Protein AF-A0A833A384-F1 (afdb_monomer_lite)

Structure (mmCIF, N/CA/C/O backbone):
data_AF-A0A833A384-F1
#
_entry.id   AF-A0A833A384-F1
#
loop_
_atom_site.group_PDB
_atom_site.id
_atom_site.type_symbol
_atom_site.label_atom_id
_atom_site.label_alt_id
_atom_site.label_comp_id
_atom_site.label_asym_id
_atom_site.label_entity_id
_atom_site.label_seq_id
_atom_site.pdbx_PDB_ins_code
_atom_site.Cartn_x
_atom_site.Cartn_y
_atom_site.Cartn_z
_atom_site.occupancy
_atom_site.B_iso_or_equiv
_atom_site.auth_seq_id
_atom_site.auth_comp_id
_atom_site.auth_asym_id
_atom_site.auth_atom_id
_atom_site.pdbx_PDB_model_num
ATOM 1 N N . MET A 1 1 ? 13.317 -3.194 16.145 1.00 47.50 1 MET A N 1
ATOM 2 C CA . MET A 1 1 ? 12.244 -2.744 15.227 1.00 47.50 1 MET A CA 1
ATOM 3 C C . MET A 1 1 ? 12.528 -1.429 14.480 1.00 47.50 1 MET A C 1
ATOM 5 O O . MET A 1 1 ? 11.821 -1.174 13.522 1.00 47.50 1 MET A O 1
ATOM 9 N N . LYS A 1 2 ? 13.546 -0.613 14.824 1.00 43.44 2 LYS A N 1
ATOM 10 C CA . LYS A 1 2 ? 13.778 0.699 14.169 1.00 43.44 2 LYS A CA 1
ATOM 11 C C . LYS A 1 2 ? 14.300 0.666 12.714 1.00 43.44 2 LYS A C 1
ATOM 13 O O . LYS A 1 2 ? 14.045 1.606 11.983 1.00 43.44 2 LYS A O 1
ATOM 18 N N . ARG A 1 3 ? 14.972 -0.406 12.270 1.00 43.47 3 ARG A N 1
ATOM 19 C CA . ARG A 1 3 ? 15.646 -0.451 10.950 1.00 43.47 3 ARG A CA 1
ATOM 20 C C . ARG A 1 3 ? 14.722 -0.598 9.731 1.00 43.47 3 ARG A C 1
ATOM 22 O O . ARG A 1 3 ? 15.161 -0.321 8.626 1.00 43.47 3 ARG A O 1
ATOM 29 N N . THR A 1 4 ? 13.476 -1.044 9.895 1.00 54.38 4 THR A N 1
ATOM 30 C CA . THR A 1 4 ? 12.644 -1.459 8.745 1.00 54.38 4 THR A CA 1
ATOM 31 C C . THR A 1 4 ? 11.902 -0.302 8.074 1.00 54.38 4 THR A C 1
ATOM 33 O O . THR A 1 4 ? 11.546 -0.403 6.912 1.00 54.38 4 THR A O 1
ATOM 36 N N . ILE A 1 5 ? 11.677 0.807 8.782 1.00 61.88 5 ILE A N 1
ATOM 37 C CA . ILE A 1 5 ? 10.904 1.951 8.267 1.00 61.88 5 ILE A CA 1
ATOM 38 C C . ILE A 1 5 ? 11.831 2.984 7.597 1.00 61.88 5 ILE A C 1
ATOM 40 O O . ILE A 1 5 ? 11.383 3.787 6.788 1.00 61.88 5 ILE A O 1
ATOM 44 N N . GLU A 1 6 ? 13.138 2.969 7.894 1.00 61.75 6 GLU A N 1
ATOM 45 C CA . GLU A 1 6 ? 14.106 3.983 7.437 1.00 61.75 6 GLU A CA 1
ATOM 46 C C . GLU A 1 6 ? 14.277 4.038 5.910 1.00 61.75 6 GLU A C 1
ATOM 48 O O . GLU A 1 6 ? 14.568 5.110 5.380 1.00 61.75 6 GLU A O 1
ATOM 53 N N . ASN A 1 7 ? 14.014 2.931 5.212 1.00 78.06 7 ASN A N 1
ATOM 54 C CA . ASN A 1 7 ? 14.130 2.831 3.755 1.00 78.06 7 ASN A CA 1
ATOM 55 C C . ASN A 1 7 ? 12.871 3.286 3.002 1.00 78.06 7 ASN A C 1
ATOM 57 O O . ASN A 1 7 ? 12.895 3.379 1.776 1.00 78.06 7 ASN A O 1
ATOM 61 N N . LEU A 1 8 ? 11.775 3.583 3.709 1.00 91.06 8 LEU A N 1
ATOM 62 C CA . LEU A 1 8 ? 10.574 4.120 3.081 1.00 91.06 8 LEU A CA 1
ATOM 63 C C . LEU A 1 8 ? 10.716 5.630 2.826 1.00 91.06 8 LEU A C 1
ATOM 65 O O . LEU A 1 8 ? 11.291 6.350 3.653 1.00 91.06 8 LEU A O 1
ATOM 69 N N . PRO A 1 9 ? 10.141 6.148 1.723 1.00 93.44 9 PRO A N 1
ATOM 70 C CA . PRO A 1 9 ? 10.110 7.580 1.452 1.00 93.44 9 PRO A CA 1
ATOM 71 C C . PRO A 1 9 ? 9.505 8.363 2.622 1.00 93.44 9 PRO A C 1
ATOM 73 O O . PRO A 1 9 ? 8.533 7.923 3.233 1.00 93.44 9 PRO A O 1
ATOM 76 N N . THR A 1 10 ? 10.032 9.558 2.909 1.00 92.69 10 THR A N 1
ATOM 77 C CA . THR A 1 10 ? 9.583 10.386 4.046 1.00 92.69 10 THR A CA 1
ATOM 78 C C . THR A 1 10 ? 8.069 10.590 4.082 1.00 92.69 10 THR A C 1
ATOM 80 O O . THR A 1 10 ? 7.469 10.487 5.146 1.00 92.69 10 THR A O 1
ATOM 83 N N . GLU A 1 11 ? 7.437 10.812 2.931 1.00 92.88 11 GLU A N 1
ATOM 84 C CA . GLU A 1 11 ? 5.984 10.999 2.850 1.00 92.88 11 GLU A CA 1
ATOM 85 C C . GLU A 1 11 ? 5.191 9.729 3.193 1.00 92.88 11 GLU A C 1
ATOM 87 O O . GLU A 1 11 ? 4.113 9.819 3.766 1.00 92.88 11 GLU A O 1
ATOM 92 N N . VAL A 1 12 ? 5.735 8.541 2.913 1.00 94.62 12 VAL A N 1
ATOM 93 C CA . VAL A 1 12 ? 5.133 7.260 3.320 1.00 94.62 12 VAL A CA 1
ATOM 94 C C . VAL A 1 12 ? 5.273 7.068 4.828 1.00 94.62 12 VAL A C 1
ATOM 96 O O . VAL A 1 12 ? 4.321 6.662 5.492 1.00 94.62 12 VAL A O 1
ATOM 99 N N . ARG A 1 13 ? 6.446 7.398 5.387 1.00 93.19 13 ARG A N 1
ATOM 100 C CA . ARG A 1 13 ? 6.701 7.299 6.833 1.00 93.19 13 ARG A CA 1
ATOM 101 C C . ARG A 1 13 ? 5.755 8.174 7.641 1.00 93.19 13 ARG A C 1
ATOM 103 O O . ARG A 1 13 ? 5.182 7.681 8.601 1.00 93.19 13 ARG A O 1
ATOM 110 N N . LYS A 1 14 ? 5.521 9.413 7.198 1.00 91.62 14 LYS A N 1
ATOM 111 C CA . LYS A 1 14 ? 4.547 10.318 7.826 1.00 91.62 14 LYS A CA 1
ATOM 112 C C . LYS A 1 14 ? 3.154 9.697 7.900 1.00 91.62 14 LYS A C 1
ATOM 114 O O . LYS A 1 14 ? 2.532 9.736 8.950 1.00 91.62 14 LYS A O 1
ATOM 119 N N . VAL A 1 15 ? 2.679 9.068 6.822 1.00 92.50 15 VAL A N 1
ATOM 120 C CA . VAL A 1 15 ? 1.368 8.393 6.826 1.00 92.50 15 VAL A CA 1
ATOM 121 C C . VAL A 1 15 ? 1.352 7.214 7.808 1.00 92.50 15 VAL A C 1
ATOM 123 O O . VAL A 1 15 ? 0.385 7.037 8.543 1.00 92.50 15 VAL A O 1
ATOM 126 N N . ILE A 1 16 ? 2.425 6.420 7.860 1.00 92.00 16 ILE A N 1
ATOM 127 C CA . ILE A 1 16 ? 2.569 5.313 8.821 1.00 92.00 16 ILE A CA 1
ATOM 128 C C . ILE A 1 16 ? 2.553 5.829 10.269 1.00 92.00 16 ILE A C 1
ATOM 130 O O . ILE A 1 16 ? 1.874 5.251 11.117 1.00 92.00 16 ILE A O 1
ATOM 134 N N . GLU A 1 17 ? 3.262 6.922 10.546 1.00 90.31 17 GLU A N 1
ATOM 135 C CA . GLU A 1 17 ? 3.273 7.595 11.848 1.00 90.31 17 GLU A CA 1
ATOM 136 C C . GLU A 1 17 ? 1.883 8.144 12.200 1.00 90.31 17 GLU A C 1
ATOM 138 O O . GLU A 1 17 ? 1.404 7.906 13.303 1.00 90.31 17 GLU A O 1
ATOM 143 N N . GLU A 1 18 ? 1.172 8.770 11.257 1.00 88.81 18 GLU A N 1
ATOM 144 C CA . GLU A 1 18 ? -0.207 9.243 11.454 1.00 88.81 18 GLU A CA 1
ATOM 145 C C . GLU A 1 18 ? -1.168 8.103 11.828 1.00 88.81 18 GLU A C 1
ATOM 147 O O . GLU A 1 18 ? -1.980 8.255 12.744 1.00 88.81 18 GLU A O 1
ATOM 152 N N . ILE A 1 19 ? -1.055 6.944 11.165 1.00 89.38 19 ILE A N 1
ATOM 153 C CA . ILE A 1 19 ? -1.830 5.738 11.504 1.00 89.38 19 ILE A CA 1
ATOM 154 C C . ILE A 1 19 ? -1.460 5.238 12.908 1.00 89.38 19 ILE A C 1
ATOM 156 O O . ILE A 1 19 ? -2.330 4.785 13.652 1.00 89.38 19 ILE A O 1
ATOM 160 N N . ALA A 1 20 ? -0.180 5.316 13.282 1.00 87.88 20 ALA A N 1
ATOM 161 C CA . ALA A 1 20 ? 0.316 4.863 14.576 1.00 87.88 20 ALA A CA 1
ATOM 162 C C . ALA A 1 20 ? -0.067 5.797 15.740 1.00 87.88 20 ALA A C 1
ATOM 164 O O . ALA A 1 20 ? -0.318 5.308 16.843 1.00 87.88 20 ALA A O 1
ATOM 165 N N . GLU A 1 21 ? -0.152 7.108 15.509 1.00 84.56 21 GLU A N 1
ATOM 166 C CA . GLU A 1 21 ? -0.367 8.148 16.529 1.00 84.56 21 GLU A CA 1
ATOM 167 C C . GLU A 1 21 ? -1.845 8.443 16.849 1.00 84.56 21 GLU A C 1
ATOM 169 O O . GLU A 1 21 ? -2.128 9.266 17.712 1.00 84.56 21 GLU A O 1
ATOM 174 N N . ASP A 1 22 ? -2.798 7.769 16.198 1.00 70.12 22 ASP A N 1
ATOM 175 C CA . ASP A 1 22 ? -4.244 7.877 16.482 1.00 70.12 22 ASP A CA 1
ATOM 176 C C . ASP A 1 22 ? -4.859 9.271 16.285 1.00 70.12 22 ASP A C 1
ATOM 178 O O . ASP A 1 22 ? -5.939 9.571 16.790 1.00 70.12 22 ASP A O 1
ATOM 182 N N . LYS A 1 23 ? -4.220 10.133 15.487 1.00 62.00 23 LYS A N 1
ATOM 183 C CA . LYS A 1 23 ? -4.727 11.487 15.193 1.00 62.00 23 LYS A CA 1
ATOM 184 C C . LYS A 1 23 ? -6.050 11.496 14.409 1.00 62.00 23 LYS A C 1
ATOM 186 O O . LYS A 1 23 ? -6.646 12.554 14.222 1.00 62.00 23 LYS A O 1
ATOM 191 N N . THR A 1 24 ? -6.515 10.334 13.953 1.00 61.62 24 THR A N 1
ATOM 192 C CA . THR A 1 24 ? -7.771 10.146 13.222 1.00 61.62 24 THR A CA 1
ATOM 193 C C . THR A 1 24 ? -8.521 8.934 13.760 1.00 61.62 24 THR A C 1
ATOM 195 O O . THR A 1 24 ? -8.018 7.815 13.688 1.00 61.62 24 THR A O 1
ATOM 198 N N . SER A 1 25 ? -9.740 9.149 14.254 1.00 68.44 25 SER A N 1
ATOM 199 C CA . SER A 1 25 ? -10.626 8.095 14.745 1.00 68.44 25 SER A CA 1
ATOM 200 C C . SER A 1 25 ? -11.507 7.551 13.615 1.00 68.44 25 SER A C 1
ATOM 202 O O . SER A 1 25 ? -12.054 8.303 12.813 1.00 68.44 25 SER A O 1
ATOM 204 N N . GLY A 1 26 ? -11.642 6.223 13.538 1.00 83.25 26 GLY A N 1
ATOM 205 C CA . GLY A 1 26 ? -12.520 5.539 12.582 1.00 83.25 26 GLY A CA 1
ATOM 206 C C . GLY A 1 26 ? -11.793 4.500 11.730 1.00 83.25 26 GLY A C 1
ATOM 207 O O . GLY A 1 26 ? -10.855 4.811 10.998 1.00 83.25 26 GLY A O 1
ATOM 208 N N . SER A 1 27 ? -12.266 3.252 11.789 1.00 84.44 27 SER A N 1
ATOM 209 C CA . SER A 1 27 ? -11.629 2.121 11.100 1.00 84.44 27 SER A CA 1
ATOM 210 C C . SER A 1 27 ? -11.554 2.312 9.579 1.00 84.44 27 SER A C 1
ATOM 212 O O . SER A 1 27 ? -10.538 1.986 8.970 1.00 84.44 27 SER A O 1
ATOM 214 N N . SER A 1 28 ? -12.583 2.909 8.966 1.00 86.81 28 SER A N 1
ATOM 215 C CA . SER A 1 28 ? -12.610 3.213 7.529 1.00 86.81 28 SER A CA 1
ATOM 216 C C . SER A 1 28 ? -11.630 4.321 7.136 1.00 86.81 28 SER A C 1
ATOM 218 O O . SER A 1 28 ? -10.975 4.221 6.100 1.00 86.81 28 SER A O 1
ATOM 220 N N . ILE A 1 29 ? -11.492 5.359 7.967 1.00 89.25 29 ILE A N 1
ATOM 221 C CA . ILE A 1 29 ? -10.548 6.461 7.741 1.00 89.25 29 ILE A CA 1
ATOM 222 C C . ILE A 1 29 ? -9.121 5.925 7.791 1.00 89.25 29 ILE A C 1
ATOM 224 O O . ILE A 1 29 ? -8.347 6.150 6.863 1.00 89.25 29 ILE A O 1
ATOM 228 N N . LEU A 1 30 ? -8.792 5.153 8.826 1.00 89.62 30 LEU A N 1
ATOM 229 C CA . LEU A 1 30 ? -7.465 4.563 8.971 1.00 89.62 30 LEU A CA 1
ATOM 230 C C . LEU A 1 30 ? -7.155 3.551 7.857 1.00 89.62 30 LEU A C 1
ATOM 232 O O . LEU A 1 30 ? -6.029 3.512 7.366 1.00 89.62 30 LEU A O 1
ATOM 236 N N . ALA A 1 31 ? -8.144 2.787 7.384 1.00 91.19 31 ALA A N 1
ATOM 237 C CA . ALA A 1 31 ? -7.957 1.889 6.244 1.00 91.19 31 ALA A CA 1
ATOM 238 C C . ALA A 1 31 ? -7.652 2.668 4.950 1.00 91.19 31 ALA A C 1
ATOM 240 O O . ALA A 1 31 ? -6.731 2.313 4.215 1.00 91.19 31 ALA A O 1
ATOM 241 N N . ARG A 1 32 ? -8.351 3.787 4.704 1.00 92.44 32 ARG A N 1
ATOM 242 C CA . ARG A 1 32 ? -8.060 4.693 3.576 1.00 92.44 32 ARG A CA 1
ATOM 243 C C . ARG A 1 32 ? -6.682 5.349 3.697 1.00 92.44 32 ARG A C 1
ATOM 245 O O . ARG A 1 32 ? -5.987 5.459 2.690 1.00 92.44 32 ARG A O 1
ATOM 252 N N . ARG A 1 33 ? -6.248 5.716 4.908 1.00 92.31 33 ARG A N 1
ATOM 253 C CA . ARG A 1 33 ? -4.866 6.167 5.161 1.00 92.31 33 ARG A CA 1
ATOM 254 C C . ARG A 1 33 ? -3.844 5.072 4.864 1.00 92.31 33 ARG A C 1
ATOM 256 O O . ARG A 1 33 ? -2.798 5.355 4.293 1.00 92.31 33 ARG A O 1
ATOM 263 N N . GLY A 1 34 ? -4.169 3.812 5.148 1.00 93.38 34 GLY A N 1
ATOM 264 C CA . GLY A 1 34 ? -3.337 2.683 4.737 1.00 93.38 34 GLY A CA 1
ATOM 265 C C . GLY A 1 34 ? -3.134 2.620 3.219 1.00 93.38 34 GLY A C 1
ATOM 266 O O . GLY A 1 34 ? -2.004 2.481 2.759 1.00 93.38 34 GLY A O 1
ATOM 267 N N . LEU A 1 35 ? -4.196 2.821 2.430 1.00 96.12 35 LEU A N 1
ATOM 268 C CA . LEU A 1 35 ? -4.096 2.921 0.963 1.00 96.12 35 LEU A CA 1
ATOM 269 C C . LEU A 1 35 ? -3.287 4.142 0.511 1.00 96.12 35 LEU A C 1
ATOM 271 O O . LEU A 1 35 ? -2.577 4.078 -0.492 1.00 96.12 35 LEU A O 1
ATOM 275 N N . GLU A 1 36 ? -3.380 5.256 1.238 1.00 95.81 36 GLU A N 1
ATOM 276 C CA . GLU A 1 36 ? -2.585 6.451 0.956 1.00 95.81 36 GLU A CA 1
ATOM 277 C C . GLU A 1 36 ? -1.083 6.161 1.048 1.00 95.81 36 GLU A C 1
ATOM 279 O O . GLU A 1 36 ? -0.340 6.608 0.179 1.00 95.81 36 GLU A O 1
ATOM 284 N N . ALA A 1 37 ? -0.634 5.357 2.018 1.00 95.81 37 ALA A N 1
ATOM 285 C CA . ALA A 1 37 ? 0.774 4.976 2.134 1.00 95.81 37 ALA A CA 1
ATOM 286 C C . ALA A 1 37 ? 1.289 4.280 0.858 1.00 95.81 37 ALA A C 1
ATOM 288 O O . ALA A 1 37 ? 2.356 4.630 0.353 1.00 95.81 37 ALA A O 1
ATOM 289 N N . TYR A 1 38 ? 0.507 3.359 0.283 1.00 97.44 38 TYR A N 1
ATOM 290 C CA . TYR A 1 38 ? 0.840 2.715 -0.993 1.00 97.44 38 TYR A CA 1
ATOM 291 C C . TYR A 1 38 ? 0.841 3.706 -2.158 1.00 97.44 38 TYR A C 1
ATOM 293 O O . TYR A 1 38 ? 1.783 3.725 -2.944 1.00 97.44 38 TYR A O 1
ATOM 301 N N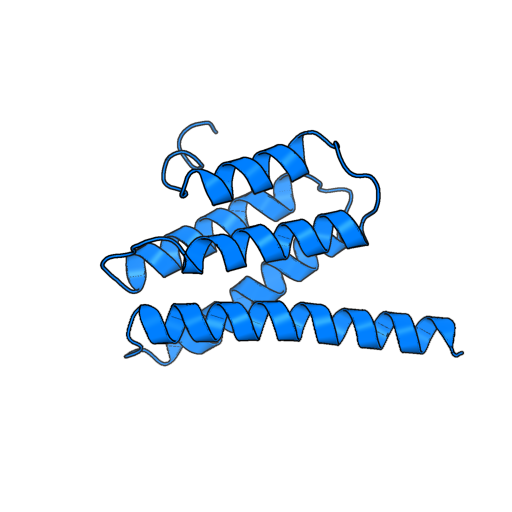 . LYS A 1 39 ? -0.168 4.582 -2.248 1.00 97.25 39 LYS A N 1
ATOM 302 C CA . LYS A 1 39 ? -0.209 5.637 -3.276 1.00 97.25 39 LYS A CA 1
ATOM 303 C C . LYS A 1 39 ? 0.985 6.587 -3.155 1.00 97.25 39 LYS A C 1
ATOM 305 O O . LYS A 1 39 ? 1.500 7.050 -4.161 1.00 97.25 39 LYS A O 1
ATOM 310 N N . LYS A 1 40 ? 1.478 6.865 -1.945 1.00 97.12 40 LYS A N 1
ATOM 311 C CA . LYS A 1 40 ? 2.646 7.733 -1.746 1.00 97.12 40 LYS A CA 1
ATOM 312 C C . LYS A 1 40 ? 3.939 7.147 -2.315 1.00 97.12 40 LYS A C 1
ATOM 314 O O . LYS A 1 40 ? 4.817 7.922 -2.691 1.00 97.12 40 LYS A O 1
ATOM 319 N N . LEU A 1 41 ? 4.043 5.821 -2.450 1.00 95.75 41 LEU A N 1
ATOM 320 C CA . LEU A 1 41 ? 5.172 5.188 -3.138 1.00 95.75 41 LEU A CA 1
ATOM 321 C C . LEU A 1 41 ? 5.271 5.634 -4.599 1.00 95.75 41 LEU A C 1
ATOM 323 O O . LEU A 1 41 ? 6.372 5.791 -5.116 1.00 95.75 41 LEU A O 1
ATOM 327 N N . THR A 1 42 ? 4.152 5.904 -5.271 1.00 94.38 42 THR A N 1
ATOM 328 C CA . THR A 1 42 ? 4.167 6.191 -6.713 1.00 94.38 42 THR A CA 1
ATOM 329 C C . THR A 1 42 ? 4.773 7.551 -7.048 1.00 94.38 42 THR A C 1
ATOM 331 O O . THR A 1 42 ? 5.230 7.753 -8.169 1.00 94.38 42 THR A O 1
ATOM 334 N N . TYR A 1 43 ? 4.851 8.463 -6.075 1.00 93.44 43 TYR A N 1
ATOM 335 C CA . TYR A 1 43 ? 5.546 9.747 -6.222 1.00 93.44 43 TYR A CA 1
ATOM 336 C C . TYR A 1 43 ? 7.048 9.654 -5.944 1.00 93.44 43 TYR A C 1
ATOM 338 O O . TYR A 1 43 ? 7.777 10.618 -6.172 1.00 93.44 43 TYR A O 1
ATOM 346 N N . HIS A 1 44 ? 7.526 8.523 -5.422 1.00 94.38 44 HIS A N 1
ATOM 347 C CA . HIS A 1 44 ? 8.942 8.326 -5.170 1.00 94.38 44 HIS A CA 1
ATOM 348 C C . HIS A 1 44 ? 9.676 7.853 -6.431 1.00 94.38 44 HIS A C 1
ATOM 350 O O . HIS A 1 44 ? 9.162 7.067 -7.235 1.00 94.38 44 HIS A O 1
ATOM 356 N N . SER A 1 45 ? 10.909 8.331 -6.593 1.00 92.31 45 SER A N 1
ATOM 357 C CA . SER A 1 45 ? 11.773 7.955 -7.710 1.00 92.31 45 SER A CA 1
ATOM 358 C C . SER A 1 45 ? 12.504 6.649 -7.398 1.00 92.31 45 SER A C 1
ATOM 360 O O . SER A 1 45 ? 13.635 6.653 -6.917 1.00 92.31 45 SER A O 1
ATOM 362 N N . PHE A 1 46 ? 11.819 5.531 -7.636 1.00 93.19 46 PHE A N 1
ATOM 363 C CA . PHE A 1 46 ? 12.421 4.198 -7.641 1.00 93.19 46 PHE A CA 1
ATOM 364 C C . PHE A 1 46 ? 13.229 3.975 -8.918 1.00 93.19 46 PHE A C 1
ATOM 366 O O . PHE A 1 46 ? 12.766 4.309 -10.009 1.00 93.19 46 PHE A O 1
ATOM 373 N N . LYS A 1 47 ? 14.420 3.390 -8.781 1.00 91.75 47 LYS A N 1
ATOM 374 C CA . LYS A 1 47 ? 15.304 3.058 -9.905 1.00 91.75 47 LYS A CA 1
ATOM 375 C C . LYS A 1 47 ? 14.899 1.762 -10.587 1.00 91.75 47 LYS A C 1
ATOM 377 O O . LYS A 1 47 ? 15.145 1.610 -11.780 1.00 91.75 47 LYS A O 1
ATOM 382 N N . THR A 1 48 ? 14.309 0.832 -9.838 1.00 92.31 48 THR A N 1
ATOM 383 C CA . THR A 1 48 ? 13.906 -0.476 -10.357 1.00 92.31 48 THR A CA 1
ATOM 384 C C . THR A 1 48 ? 12.553 -0.922 -9.808 1.00 92.31 48 THR A C 1
ATOM 386 O O . THR A 1 48 ? 12.058 -0.411 -8.798 1.00 92.31 48 THR A O 1
ATOM 389 N N . SER A 1 49 ? 11.954 -1.898 -10.488 1.00 92.88 49 SER A N 1
ATOM 390 C CA . SER A 1 49 ? 10.713 -2.548 -10.064 1.00 92.88 49 SER A CA 1
ATOM 391 C C . SER A 1 49 ? 10.885 -3.303 -8.738 1.00 92.88 49 SER A C 1
ATO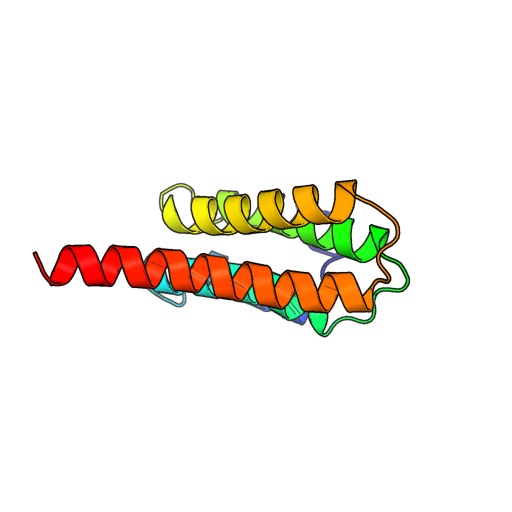M 393 O O . SER A 1 49 ? 9.960 -3.331 -7.929 1.00 92.88 49 SER A O 1
ATOM 395 N N . GLU A 1 50 ? 12.076 -3.845 -8.468 1.00 92.19 50 GLU A N 1
ATOM 396 C CA . GLU A 1 50 ? 12.408 -4.530 -7.212 1.00 92.19 50 GLU A CA 1
ATOM 397 C C . GLU A 1 50 ? 12.440 -3.567 -6.019 1.00 92.19 50 GLU A C 1
ATOM 399 O O . GLU A 1 50 ? 11.960 -3.920 -4.943 1.00 92.19 50 GLU A O 1
ATOM 404 N N . GLU A 1 51 ? 12.960 -2.344 -6.192 1.00 93.06 51 GLU A N 1
ATOM 405 C CA . GLU A 1 51 ? 12.944 -1.334 -5.124 1.00 93.06 51 GLU A CA 1
ATOM 406 C C . GLU A 1 51 ? 11.503 -0.949 -4.744 1.00 93.06 51 GLU A C 1
ATOM 408 O O . GLU A 1 51 ? 11.176 -0.845 -3.558 1.00 93.06 51 GLU A O 1
ATOM 413 N N . LEU A 1 52 ? 10.623 -0.786 -5.741 1.00 94.94 52 LEU A N 1
ATOM 414 C CA . LEU A 1 52 ? 9.198 -0.543 -5.509 1.00 94.94 52 LEU A CA 1
ATOM 415 C C . LEU A 1 52 ? 8.538 -1.743 -4.817 1.00 94.94 52 LEU A C 1
ATOM 417 O O . LEU A 1 52 ? 7.793 -1.562 -3.853 1.00 94.94 52 LEU A O 1
ATOM 421 N N . GLU A 1 53 ? 8.804 -2.963 -5.287 1.00 94.44 53 GLU A N 1
ATOM 422 C CA . GLU A 1 53 ? 8.248 -4.181 -4.699 1.00 94.44 53 GLU A CA 1
ATOM 423 C C . GLU A 1 53 ? 8.642 -4.330 -3.226 1.00 94.44 53 GLU A C 1
ATOM 425 O O . GLU A 1 53 ? 7.797 -4.654 -2.387 1.00 94.44 53 GLU A O 1
ATOM 430 N N . GLU A 1 54 ? 9.905 -4.078 -2.897 1.00 93.81 54 GLU A N 1
ATOM 431 C CA . GLU A 1 54 ? 10.401 -4.144 -1.527 1.00 93.81 54 GLU A CA 1
ATOM 432 C C . GLU A 1 54 ? 9.733 -3.087 -0.637 1.00 93.81 54 GLU A C 1
ATOM 434 O O . GLU A 1 54 ? 9.323 -3.384 0.486 1.00 93.81 54 GLU A O 1
ATOM 439 N N . ALA A 1 55 ? 9.507 -1.877 -1.153 1.00 95.00 55 ALA A N 1
ATOM 440 C CA . ALA A 1 55 ? 8.766 -0.856 -0.423 1.00 95.00 55 ALA A CA 1
ATOM 441 C C . ALA A 1 55 ? 7.295 -1.260 -0.185 1.00 95.00 55 ALA A C 1
ATOM 443 O O . ALA A 1 55 ? 6.780 -1.107 0.924 1.00 95.00 55 ALA A O 1
ATOM 444 N N . VAL A 1 56 ? 6.625 -1.847 -1.185 1.00 96.19 56 VAL A N 1
ATOM 445 C CA . VAL A 1 56 ? 5.259 -2.392 -1.053 1.00 96.19 56 VAL A CA 1
ATOM 446 C C . VAL A 1 56 ? 5.213 -3.519 -0.006 1.00 96.19 56 VAL A C 1
ATOM 448 O O . VAL A 1 56 ? 4.299 -3.547 0.826 1.00 96.19 56 VAL A O 1
ATOM 451 N N . LYS A 1 57 ? 6.207 -4.422 0.003 1.00 95.62 57 LYS A N 1
ATOM 452 C CA . LYS A 1 57 ? 6.361 -5.484 1.019 1.00 95.62 57 LYS A CA 1
ATOM 453 C C . LYS A 1 57 ? 6.529 -4.903 2.420 1.00 95.62 57 LYS A C 1
ATOM 455 O O . LYS A 1 57 ? 5.859 -5.356 3.349 1.00 95.62 57 LYS A O 1
ATOM 460 N N . GLN A 1 58 ? 7.377 -3.887 2.573 1.00 94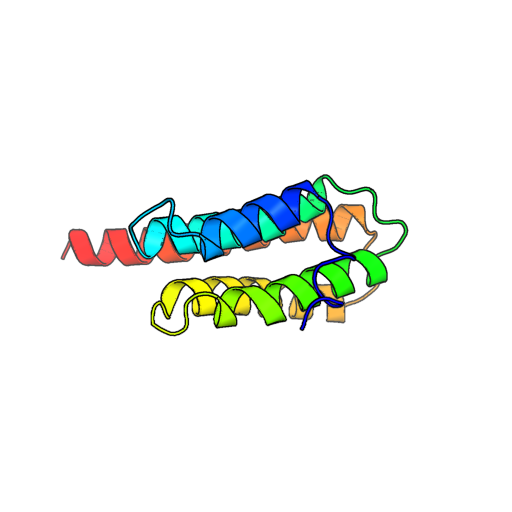.69 58 GLN A N 1
ATOM 461 C CA . GLN A 1 58 ? 7.604 -3.230 3.859 1.00 94.69 58 GLN A CA 1
ATOM 462 C C . GLN A 1 58 ? 6.321 -2.605 4.401 1.00 94.69 58 GLN A C 1
ATOM 464 O O . GLN A 1 58 ? 5.964 -2.887 5.546 1.00 94.69 58 GLN A O 1
ATOM 469 N N . ILE A 1 59 ? 5.578 -1.849 3.582 1.00 95.19 59 ILE A N 1
ATOM 470 C CA . ILE A 1 59 ? 4.278 -1.296 3.992 1.00 95.19 59 ILE A CA 1
ATOM 471 C C . ILE A 1 59 ? 3.342 -2.417 4.461 1.00 95.19 59 ILE A C 1
ATOM 473 O O . ILE A 1 59 ? 2.785 -2.316 5.556 1.00 95.19 59 ILE A O 1
ATOM 477 N N . ASN A 1 60 ? 3.232 -3.512 3.695 1.00 95.62 60 ASN A N 1
ATOM 478 C CA . ASN A 1 60 ? 2.355 -4.626 4.058 1.00 95.62 60 ASN A CA 1
ATOM 479 C C . ASN A 1 60 ? 2.773 -5.338 5.352 1.00 95.62 60 ASN A C 1
ATOM 481 O O . ASN A 1 60 ? 1.933 -5.874 6.065 1.00 95.62 60 ASN A O 1
ATOM 485 N N . SER A 1 61 ? 4.066 -5.347 5.674 1.00 93.62 61 SER A N 1
ATOM 486 C CA . SER A 1 61 ? 4.563 -5.921 6.928 1.00 93.62 61 SER A CA 1
ATOM 487 C C . SER A 1 61 ? 4.300 -5.026 8.145 1.00 93.62 61 SER A C 1
ATOM 489 O O . SER A 1 61 ? 4.175 -5.527 9.259 1.00 93.62 61 SER A O 1
ATOM 491 N N . ILE A 1 62 ? 4.214 -3.707 7.942 1.00 92.94 62 ILE A N 1
ATOM 492 C CA . ILE A 1 62 ? 4.117 -2.712 9.016 1.00 92.94 62 ILE A CA 1
ATOM 493 C C . ILE A 1 62 ? 2.657 -2.399 9.338 1.00 92.94 62 ILE A C 1
ATOM 495 O O . ILE A 1 62 ? 2.250 -2.509 10.493 1.00 92.94 62 ILE A O 1
ATOM 499 N N . ILE A 1 63 ? 1.865 -2.014 8.333 1.00 91.06 63 ILE A N 1
ATOM 500 C CA . ILE A 1 63 ? 0.518 -1.456 8.520 1.00 91.06 63 ILE A CA 1
ATOM 501 C C . ILE A 1 63 ? -0.413 -2.369 9.339 1.00 91.06 63 ILE A C 1
ATOM 503 O O . ILE A 1 63 ? -1.019 -1.869 10.292 1.00 91.06 63 ILE A O 1
ATOM 507 N N . PRO A 1 64 ? -0.510 -3.686 9.065 1.00 90.25 64 PRO A N 1
ATOM 508 C CA . PRO A 1 64 ? -1.365 -4.585 9.843 1.00 90.25 64 PRO A CA 1
ATOM 509 C C . PRO A 1 64 ? -1.004 -4.656 11.334 1.00 90.25 64 PRO A C 1
ATOM 511 O O . PRO A 1 64 ? -1.864 -4.944 12.163 1.00 90.25 64 PRO A O 1
ATOM 514 N N . LEU A 1 65 ? 0.256 -4.378 11.687 1.00 91.12 65 LEU A N 1
ATOM 515 C CA . LEU A 1 65 ? 0.758 -4.452 13.061 1.00 91.12 65 LEU A CA 1
ATOM 516 C C . LEU A 1 65 ? 0.531 -3.162 13.858 1.00 91.12 65 LEU A C 1
ATOM 518 O O . LEU A 1 65 ? 0.583 -3.195 15.085 1.00 91.12 65 LEU A O 1
ATOM 522 N N . LEU A 1 66 ? 0.265 -2.031 13.194 1.00 88.81 66 LEU A N 1
ATOM 523 C CA . LEU A 1 66 ? 0.072 -0.738 13.867 1.00 88.81 66 LEU A CA 1
ATOM 524 C C . LEU A 1 66 ? -1.222 -0.687 14.686 1.00 88.81 66 LEU A C 1
ATOM 526 O O . LEU A 1 66 ? -1.301 0.031 15.686 1.00 88.81 66 LEU A O 1
ATOM 530 N N . ARG A 1 67 ? -2.249 -1.421 14.239 1.00 84.44 67 ARG A N 1
ATOM 531 C CA . ARG A 1 67 ? -3.587 -1.462 14.846 1.00 84.44 67 ARG A CA 1
ATOM 532 C C . ARG A 1 67 ? -4.199 -2.867 14.754 1.00 84.44 67 ARG A C 1
ATOM 534 O O . ARG A 1 67 ? -5.146 -3.070 13.996 1.00 84.44 67 ARG A O 1
ATOM 541 N N . PRO A 1 68 ? -3.722 -3.839 15.552 1.00 83.81 68 PRO A N 1
ATOM 542 C CA . PRO A 1 68 ? -4.215 -5.218 15.491 1.00 83.81 68 PRO A CA 1
ATOM 543 C C . PRO A 1 68 ? -5.721 -5.357 15.770 1.00 83.81 68 PRO A C 1
ATOM 545 O O . PRO A 1 68 ? -6.365 -6.275 15.273 1.00 83.81 68 PRO A O 1
ATOM 548 N N . SER A 1 69 ? -6.304 -4.428 16.536 1.00 86.75 69 SER A N 1
ATOM 549 C CA . SER A 1 69 ? -7.743 -4.368 16.828 1.00 86.75 69 SER A CA 1
ATOM 550 C C . SER A 1 69 ? -8.600 -3.848 15.666 1.00 86.75 69 SER A C 1
ATOM 552 O O . SER A 1 69 ? -9.825 -3.847 15.767 1.00 86.75 69 SER A O 1
ATOM 554 N N . MET A 1 70 ? -7.988 -3.402 14.565 1.00 86.62 70 MET A N 1
ATOM 555 C CA . MET A 1 70 ? -8.672 -2.838 13.402 1.00 86.62 70 MET A CA 1
ATOM 556 C C . MET A 1 70 ? -8.461 -3.723 12.165 1.00 86.62 70 MET A C 1
ATOM 558 O O . MET A 1 70 ? -7.641 -3.406 11.298 1.00 86.62 70 MET A O 1
ATOM 562 N N . PRO A 1 71 ? -9.230 -4.820 12.030 1.00 89.06 71 PRO A N 1
ATOM 563 C CA . PRO A 1 71 ? -9.021 -5.812 10.974 1.00 89.06 71 PRO A CA 1
ATOM 564 C C . PRO A 1 71 ? -9.201 -5.243 9.561 1.00 89.06 71 PRO A C 1
ATOM 566 O O . PRO A 1 71 ? -8.625 -5.767 8.610 1.00 89.06 71 PRO A O 1
ATOM 569 N N . LEU A 1 72 ? -9.961 -4.154 9.407 1.00 90.69 72 LEU A N 1
ATOM 570 C CA . LEU A 1 72 ? -10.181 -3.516 8.110 1.00 90.69 72 LEU A CA 1
ATOM 571 C C . LEU A 1 72 ? -8.891 -2.943 7.503 1.00 90.69 72 LEU A C 1
ATOM 573 O O . LEU A 1 72 ? -8.681 -3.060 6.298 1.00 90.69 72 LEU A O 1
ATOM 577 N N . ILE A 1 73 ? -8.009 -2.373 8.330 1.00 90.31 73 ILE A N 1
ATOM 578 C CA . ILE A 1 73 ? -6.723 -1.824 7.877 1.00 90.31 73 ILE A CA 1
ATOM 579 C C . ILE A 1 73 ? -5.840 -2.955 7.343 1.00 90.31 73 ILE A C 1
ATOM 581 O O . ILE A 1 73 ? -5.299 -2.863 6.241 1.00 90.31 73 ILE A O 1
ATOM 585 N N . ALA A 1 74 ? -5.744 -4.049 8.105 1.00 92.19 74 ALA A N 1
ATOM 586 C CA . ALA A 1 74 ? -5.004 -5.238 7.702 1.00 92.19 74 ALA A CA 1
ATOM 587 C C . ALA A 1 74 ? -5.573 -5.848 6.413 1.00 92.19 74 ALA A C 1
ATOM 589 O O . ALA A 1 74 ? -4.814 -6.202 5.513 1.00 92.19 74 ALA A O 1
ATOM 590 N N . ARG A 1 75 ? -6.906 -5.912 6.288 1.00 93.88 75 ARG A N 1
ATOM 591 C CA . ARG A 1 75 ? -7.580 -6.395 5.078 1.00 93.88 75 ARG A CA 1
ATOM 592 C C . ARG A 1 75 ? -7.186 -5.578 3.849 1.00 93.88 75 ARG A C 1
ATOM 594 O O . ARG A 1 75 ? -6.770 -6.169 2.862 1.00 93.88 75 ARG A O 1
ATOM 601 N N . PHE A 1 76 ? -7.285 -4.250 3.909 1.00 95.44 76 PHE A N 1
ATOM 602 C CA . PHE A 1 76 ? -6.930 -3.383 2.777 1.00 95.44 76 PHE A CA 1
ATOM 603 C C . PHE A 1 76 ? -5.463 -3.539 2.378 1.00 95.44 76 PHE A C 1
ATOM 605 O O . PHE A 1 76 ? -5.162 -3.693 1.198 1.00 95.44 76 PHE A O 1
ATOM 612 N N . SER A 1 77 ? -4.567 -3.535 3.367 1.00 95.56 77 SER A N 1
ATOM 613 C CA . SER A 1 77 ? -3.130 -3.733 3.167 1.00 95.56 77 SER A CA 1
ATOM 614 C C . SER A 1 77 ? -2.843 -5.047 2.434 1.00 95.56 77 SER A C 1
ATOM 616 O O . SER A 1 77 ? -2.214 -5.047 1.375 1.00 95.56 77 SER A O 1
ATOM 618 N N . ASN A 1 78 ? -3.381 -6.156 2.951 1.00 96.25 78 ASN A N 1
ATOM 619 C CA . ASN A 1 78 ? -3.189 -7.478 2.363 1.00 96.25 78 ASN A CA 1
ATOM 620 C C . ASN A 1 78 ? -3.776 -7.562 0.952 1.00 96.25 78 ASN A C 1
ATOM 622 O O . ASN A 1 78 ? -3.151 -8.127 0.062 1.00 96.25 78 ASN A O 1
ATOM 626 N N . GLU A 1 79 ? -4.948 -6.972 0.722 1.00 97.56 79 GLU A N 1
ATOM 627 C CA . GLU A 1 79 ? -5.607 -7.020 -0.580 1.00 97.56 79 GLU A CA 1
ATOM 628 C C . GLU A 1 79 ? -4.833 -6.239 -1.654 1.00 97.56 79 GLU A C 1
ATOM 630 O O . GLU A 1 79 ? -4.671 -6.727 -2.776 1.00 97.56 79 GLU A O 1
ATOM 635 N N . VAL A 1 80 ? -4.277 -5.073 -1.304 1.00 97.94 80 VAL A N 1
ATOM 636 C CA . VAL A 1 80 ? -3.347 -4.343 -2.181 1.0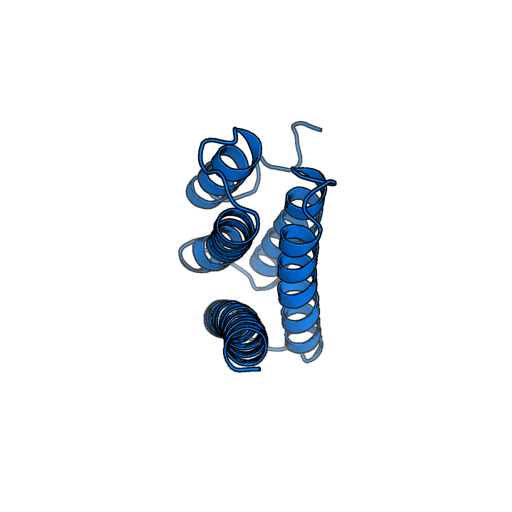0 97.94 80 VAL A CA 1
ATOM 637 C C . VAL A 1 80 ? -2.107 -5.186 -2.460 1.00 97.94 80 VAL A C 1
ATOM 639 O O . VAL A 1 80 ? -1.730 -5.356 -3.621 1.00 97.94 80 VAL A O 1
ATOM 642 N N . PHE A 1 81 ? -1.492 -5.747 -1.415 1.00 97.50 81 PHE A N 1
ATOM 643 C CA . PHE A 1 81 ? -0.278 -6.547 -1.538 1.00 97.50 81 PHE A CA 1
ATOM 644 C C . PHE A 1 81 ? -0.472 -7.774 -2.434 1.00 97.50 81 PHE A C 1
ATOM 646 O O . PHE A 1 81 ? 0.327 -8.014 -3.337 1.00 97.50 81 PHE A O 1
ATOM 653 N N . GLU A 1 82 ? -1.552 -8.530 -2.240 1.00 97.25 82 GLU A N 1
ATOM 654 C CA . GLU A 1 82 ? -1.856 -9.715 -3.038 1.00 97.25 82 GLU A CA 1
ATOM 655 C C . GLU A 1 82 ? -2.116 -9.379 -4.507 1.00 97.25 82 GLU A C 1
ATOM 657 O O . GLU A 1 82 ? -1.605 -10.069 -5.393 1.00 97.25 82 GLU A O 1
ATOM 662 N N . ARG A 1 83 ? -2.899 -8.328 -4.786 1.00 97.19 83 ARG A N 1
ATOM 663 C CA . ARG A 1 83 ? -3.176 -7.884 -6.161 1.00 97.19 83 ARG A CA 1
ATOM 664 C C . ARG A 1 83 ? -1.896 -7.398 -6.847 1.00 97.19 83 ARG A C 1
ATOM 666 O O . ARG A 1 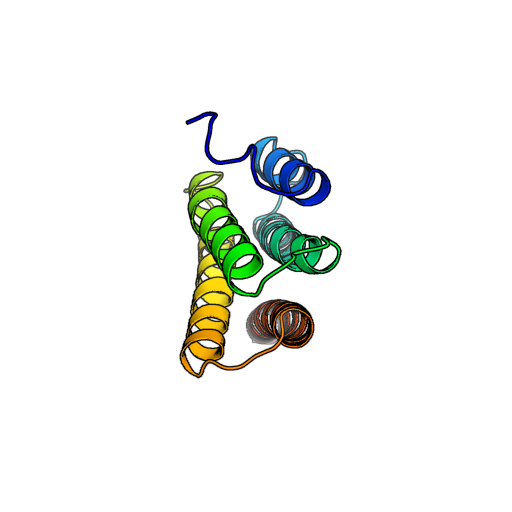83 ? -1.649 -7.772 -7.992 1.00 97.19 83 ARG A O 1
ATOM 673 N N . PHE A 1 84 ? -1.048 -6.658 -6.131 1.00 96.69 84 PHE A N 1
ATOM 674 C CA . PHE A 1 84 ? 0.250 -6.209 -6.637 1.00 96.69 84 PHE A CA 1
ATOM 675 C C . PHE A 1 84 ? 1.189 -7.387 -6.926 1.00 96.69 84 PHE A C 1
ATOM 677 O O . PHE A 1 84 ? 1.783 -7.459 -7.996 1.00 96.69 84 PHE A O 1
ATOM 684 N N . GLN A 1 85 ? 1.285 -8.358 -6.014 1.00 95.00 85 GLN A N 1
ATOM 685 C CA . GLN A 1 85 ? 2.108 -9.557 -6.200 1.00 95.00 85 GLN A CA 1
ATOM 686 C C . GLN A 1 85 ? 1.629 -10.412 -7.377 1.00 95.00 85 GLN A C 1
ATOM 688 O O . GLN A 1 85 ? 2.449 -10.915 -8.142 1.00 95.00 85 GLN A O 1
ATOM 693 N N . LYS A 1 86 ? 0.311 -10.567 -7.558 1.00 93.94 86 LYS A N 1
ATOM 694 C CA . LYS A 1 86 ? -0.257 -11.274 -8.718 1.00 93.94 86 LYS A CA 1
ATOM 695 C C . LYS A 1 86 ? 0.131 -10.603 -10.033 1.00 93.94 86 LYS A C 1
ATOM 697 O O . LYS A 1 86 ? 0.519 -11.308 -10.958 1.00 93.94 86 LYS A O 1
ATOM 702 N N . LEU A 1 87 ? 0.068 -9.273 -10.093 1.00 91.62 87 LEU A N 1
ATOM 703 C CA . LEU A 1 87 ? 0.508 -8.505 -11.256 1.00 91.62 87 LEU A CA 1
ATOM 704 C C . LEU A 1 87 ? 2.012 -8.690 -11.501 1.00 91.62 87 LEU A C 1
ATOM 706 O O . LEU A 1 87 ? 2.414 -9.103 -12.584 1.00 91.62 87 LEU A O 1
ATOM 710 N N . ASN A 1 88 ? 2.836 -8.452 -10.478 1.00 88.88 88 ASN A N 1
ATOM 711 C CA . ASN A 1 88 ? 4.293 -8.469 -10.599 1.00 88.88 88 ASN A CA 1
ATOM 712 C C . ASN A 1 88 ? 4.854 -9.858 -10.956 1.00 88.88 88 ASN A C 1
ATOM 714 O O . ASN A 1 88 ? 5.851 -9.959 -11.662 1.00 88.88 88 ASN A O 1
ATOM 718 N N . ARG A 1 89 ? 4.186 -10.946 -10.542 1.00 87.12 89 ARG A N 1
ATOM 719 C CA . ARG A 1 89 ? 4.556 -12.327 -10.915 1.00 87.12 89 ARG A CA 1
ATOM 720 C C . ARG A 1 89 ? 4.511 -12.602 -12.415 1.00 87.12 89 ARG A C 1
ATOM 722 O O . ARG A 1 89 ? 5.176 -13.532 -12.860 1.00 87.12 89 ARG A O 1
ATOM 729 N N . LEU A 1 90 ? 3.734 -11.835 -13.179 1.00 80.00 90 LEU A N 1
ATOM 730 C CA . LEU A 1 90 ? 3.718 -11.949 -14.639 1.00 80.00 90 LEU A CA 1
ATOM 731 C C . LEU A 1 90 ? 5.008 -11.384 -15.267 1.00 80.00 90 LEU A C 1
ATOM 733 O O . LEU A 1 90 ? 5.322 -11.730 -16.401 1.00 80.00 90 LEU A O 1
ATOM 737 N N . GLY A 1 91 ? 5.785 -10.604 -14.502 1.00 78.69 91 GLY A N 1
ATOM 738 C CA . GLY A 1 91 ? 7.100 -10.088 -14.874 1.00 78.69 91 GLY A CA 1
ATOM 739 C C . GLY A 1 91 ? 7.069 -9.025 -15.974 1.00 78.69 91 GLY A C 1
ATOM 740 O O . GLY A 1 91 ? 6.044 -8.763 -16.593 1.00 78.69 91 GLY A O 1
ATOM 741 N N . GLY A 1 92 ? 8.223 -8.395 -16.214 1.00 80.31 92 GLY A N 1
ATOM 742 C CA . GLY A 1 92 ? 8.448 -7.543 -17.390 1.00 80.31 92 GLY A CA 1
ATOM 743 C C . GLY A 1 92 ? 7.835 -6.139 -17.354 1.00 80.31 92 GLY A C 1
ATOM 744 O O . GLY A 1 92 ? 7.945 -5.424 -18.345 1.00 80.31 92 GLY A O 1
ATOM 745 N N . TYR A 1 93 ? 7.224 -5.721 -16.244 1.00 86.06 93 TYR A N 1
ATOM 746 C CA . TYR A 1 93 ? 6.687 -4.366 -16.111 1.00 86.06 93 TYR A CA 1
ATOM 747 C C . TYR A 1 93 ? 7.790 -3.353 -15.810 1.00 86.06 93 TYR A C 1
ATOM 749 O O . TYR A 1 93 ? 8.616 -3.560 -14.910 1.00 86.06 93 TYR A O 1
ATOM 757 N N . ALA A 1 94 ? 7.756 -2.221 -16.514 1.00 92.88 94 ALA A N 1
ATOM 758 C CA . ALA A 1 94 ? 8.545 -1.066 -16.125 1.00 92.88 94 ALA A CA 1
ATOM 759 C C . ALA A 1 94 ? 8.052 -0.526 -14.774 1.00 92.88 94 ALA A C 1
ATOM 761 O O . ALA A 1 94 ? 6.881 -0.664 -14.408 1.00 92.88 94 ALA A O 1
ATOM 762 N N . VAL A 1 95 ? 8.948 0.126 -14.032 1.00 94.25 95 VAL A N 1
ATOM 763 C CA . VAL A 1 95 ? 8.630 0.673 -12.706 1.00 94.25 95 VAL A CA 1
ATOM 764 C C . VAL A 1 95 ? 7.435 1.635 -12.748 1.00 94.25 95 VAL A C 1
ATOM 766 O O . VAL A 1 95 ? 6.605 1.622 -11.841 1.00 94.25 95 VAL A O 1
ATOM 769 N N . ASP A 1 96 ? 7.294 2.425 -13.813 1.00 94.06 96 ASP A N 1
ATOM 770 C CA . ASP A 1 96 ? 6.196 3.385 -13.954 1.00 94.06 96 ASP A CA 1
ATOM 771 C C . ASP A 1 96 ? 4.853 2.714 -14.293 1.00 94.06 96 ASP A C 1
ATOM 773 O O . ASP A 1 96 ? 3.803 3.162 -13.817 1.00 94.06 96 ASP A O 1
ATOM 777 N N . ASP A 1 97 ? 4.874 1.579 -14.997 1.00 94.81 97 ASP A N 1
ATOM 778 C CA . ASP A 1 97 ? 3.680 0.755 -15.222 1.00 94.81 97 ASP A CA 1
ATOM 779 C C 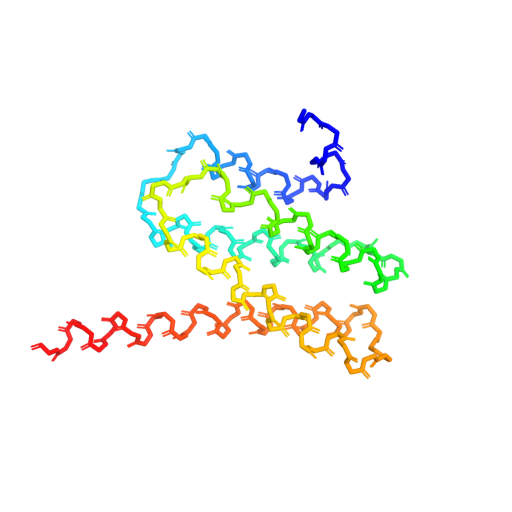. ASP A 1 97 ? 3.209 0.115 -13.909 1.00 94.81 97 ASP A C 1
ATOM 781 O O . ASP A 1 97 ? 2.013 0.101 -13.601 1.00 94.81 97 ASP A O 1
ATOM 785 N N . LEU A 1 98 ? 4.151 -0.361 -13.084 1.00 95.50 98 LEU A N 1
ATOM 786 C CA . LEU A 1 98 ? 3.846 -0.895 -11.754 1.00 95.50 98 LEU A CA 1
ATOM 787 C C . LEU A 1 98 ? 3.306 0.179 -10.812 1.00 95.50 98 LEU A C 1
ATOM 789 O O . LEU A 1 98 ? 2.378 -0.095 -10.053 1.00 95.50 98 LEU A O 1
ATOM 793 N N . LYS A 1 99 ? 3.846 1.402 -10.860 1.00 96.25 99 LYS A N 1
ATOM 794 C CA . LYS A 1 99 ? 3.312 2.536 -10.093 1.00 96.25 99 LYS A CA 1
ATOM 795 C C . LYS A 1 99 ? 1.879 2.854 -10.506 1.00 96.25 99 LYS A C 1
ATOM 797 O O . LYS A 1 99 ? 1.026 2.988 -9.634 1.00 96.25 99 LYS A O 1
ATOM 802 N N . SER A 1 100 ? 1.611 2.937 -11.808 1.00 96.25 100 SER A N 1
ATOM 803 C CA . SER A 1 100 ? 0.264 3.198 -12.332 1.00 96.25 100 SER A CA 1
ATOM 804 C C . SER A 1 100 ? -0.711 2.111 -11.877 1.00 96.25 100 SER A C 1
ATOM 806 O O . SER A 1 100 ? -1.734 2.398 -11.257 1.00 96.25 100 SER A O 1
ATOM 808 N N . SER A 1 101 ? -0.309 0.850 -12.031 1.00 96.69 101 SER A N 1
ATOM 809 C CA . SER A 1 101 ? -1.102 -0.296 -11.589 1.00 96.69 101 SER A CA 1
ATOM 810 C C . SER A 1 101 ? -1.320 -0.317 -10.072 1.00 96.69 101 SER A C 1
ATOM 812 O O . SER A 1 101 ? -2.387 -0.709 -9.607 1.00 96.69 101 SER A O 1
ATOM 814 N N . LEU A 1 102 ? -0.345 0.124 -9.270 1.00 97.50 102 LEU A N 1
ATOM 815 C CA . LEU A 1 102 ? -0.496 0.237 -7.818 1.00 97.50 102 LEU A CA 1
ATOM 816 C C . LEU A 1 102 ? -1.572 1.269 -7.441 1.00 97.50 102 LEU A C 1
ATOM 818 O O . LEU A 1 102 ? -2.352 1.016 -6.518 1.00 97.50 102 LEU A O 1
ATOM 822 N N . VAL A 1 103 ? -1.661 2.397 -8.157 1.00 97.62 103 VAL A N 1
ATOM 823 C CA . VAL A 1 103 ? -2.747 3.380 -7.967 1.00 97.62 103 VAL A CA 1
ATOM 824 C C . VAL A 1 103 ? -4.104 2.761 -8.295 1.00 97.62 103 VAL A C 1
ATOM 826 O O . VAL A 1 103 ? -5.049 2.919 -7.512 1.00 97.62 103 VAL A O 1
ATOM 829 N N . ASP A 1 104 ? -4.195 2.031 -9.406 1.00 97.62 104 ASP A N 1
ATOM 830 C CA . ASP A 1 104 ? -5.427 1.369 -9.841 1.00 97.62 104 ASP A CA 1
ATOM 831 C C . ASP A 1 104 ? -5.871 0.295 -8.847 1.00 97.62 104 ASP A C 1
ATOM 833 O O . ASP A 1 104 ? -7.037 0.251 -8.451 1.00 97.62 104 ASP A O 1
ATOM 837 N N . ILE A 1 105 ? -4.930 -0.514 -8.351 1.00 98.12 105 ILE A N 1
ATOM 838 C CA . ILE A 1 105 ? -5.173 -1.511 -7.305 1.00 98.12 105 ILE A CA 1
ATOM 839 C C . ILE A 1 105 ? -5.728 -0.837 -6.050 1.00 98.12 105 ILE A C 1
ATOM 841 O O . ILE A 1 105 ? -6.765 -1.262 -5.540 1.00 98.12 105 ILE A O 1
ATOM 845 N N . CYS A 1 106 ? -5.088 0.232 -5.566 1.00 97.94 106 CYS A N 1
ATOM 846 C CA . CYS A 1 106 ? -5.563 0.945 -4.379 1.00 97.94 106 CYS A CA 1
ATOM 847 C C . CYS A 1 106 ? -6.972 1.521 -4.584 1.00 97.94 106 CYS A C 1
ATOM 849 O O . CYS A 1 106 ? -7.800 1.480 -3.675 1.00 97.94 106 CYS A O 1
ATOM 851 N N . SER A 1 107 ? -7.251 2.061 -5.771 1.00 97.44 107 SER A N 1
ATOM 852 C CA . SER A 1 107 ? -8.558 2.633 -6.111 1.00 97.44 107 SER A CA 1
ATOM 853 C C . SER A 1 107 ? -9.637 1.555 -6.223 1.00 97.44 107 SER A C 1
ATOM 855 O O . SER A 1 107 ? -10.748 1.749 -5.733 1.00 97.44 107 SER A O 1
ATOM 857 N N . SER A 1 108 ? -9.303 0.389 -6.782 1.00 97.75 108 SER A N 1
ATOM 858 C CA . SER A 1 108 ? -10.211 -0.755 -6.846 1.00 97.75 108 SER A CA 1
ATOM 859 C C . SER A 1 108 ? -10.519 -1.325 -5.464 1.00 97.75 108 SER A C 1
ATOM 861 O O . SER A 1 108 ? -11.687 -1.572 -5.188 1.00 97.75 108 SER A O 1
ATOM 863 N N . VAL A 1 109 ? -9.519 -1.497 -4.589 1.00 96.81 109 VAL A N 1
ATOM 864 C CA . VAL A 1 109 ? -9.735 -1.984 -3.210 1.00 96.81 109 VAL A CA 1
ATOM 865 C C . VAL A 1 109 ? -10.665 -1.042 -2.446 1.00 96.81 109 VAL A C 1
ATOM 867 O O . VAL A 1 109 ? -11.600 -1.488 -1.782 1.00 96.81 109 VAL A O 1
ATOM 870 N N . GLN A 1 110 ? -10.458 0.271 -2.584 1.00 94.94 110 GLN A N 1
ATOM 871 C CA . GLN A 1 110 ? -11.354 1.259 -1.993 1.00 94.94 110 GLN A CA 1
ATOM 872 C C . GLN A 1 110 ? -12.779 1.155 -2.563 1.00 94.94 110 GLN A C 1
ATOM 874 O O . GLN A 1 110 ? -13.739 1.113 -1.797 1.00 94.94 110 GLN A O 1
ATOM 879 N N . GLY A 1 111 ? -12.918 1.082 -3.890 1.00 95.38 111 GLY A N 1
ATOM 880 C CA . GLY A 1 111 ? -14.220 0.997 -4.553 1.00 95.38 111 GLY A CA 1
ATOM 881 C C . GLY A 1 111 ? -14.999 -0.274 -4.206 1.00 95.38 111 GLY A C 1
ATOM 882 O O . GLY A 1 111 ? -16.214 -0.216 -4.026 1.00 95.38 111 GLY A O 1
ATOM 883 N N . ASP A 1 112 ? -14.319 -1.413 -4.061 1.00 93.75 112 ASP A N 1
ATOM 884 C CA . ASP A 1 112 ? -14.943 -2.673 -3.646 1.00 93.75 112 ASP A CA 1
ATOM 885 C C . ASP A 1 112 ? -15.506 -2.572 -2.222 1.00 93.75 112 ASP A C 1
ATOM 887 O O . ASP A 1 112 ? -16.615 -3.039 -1.958 1.00 93.75 112 ASP A O 1
ATOM 891 N N . TYR A 1 113 ? -14.794 -1.898 -1.316 1.00 91.00 113 TYR A N 1
ATOM 892 C CA . TYR A 1 113 ? -15.299 -1.627 0.028 1.00 91.00 113 TYR A CA 1
ATOM 893 C C . TYR A 1 113 ? -16.483 -0.658 0.035 1.00 91.00 113 TYR A C 1
ATOM 895 O O . TYR A 1 113 ? -17.489 -0.944 0.685 1.00 91.00 113 TYR A O 1
ATOM 903 N N . ASP A 1 114 ? -16.387 0.461 -0.687 1.00 91.56 114 ASP A N 1
ATOM 904 C CA . ASP A 1 114 ? -17.456 1.462 -0.729 1.00 91.56 114 ASP A CA 1
ATOM 905 C C . ASP A 1 114 ? -18.767 0.830 -1.258 1.00 91.56 114 ASP A C 1
ATOM 907 O O . ASP A 1 114 ? -19.828 1.036 -0.673 1.00 91.56 114 ASP A O 1
ATOM 911 N N . ARG A 1 115 ? -18.692 -0.068 -2.257 1.00 92.50 115 ARG A N 1
ATOM 912 C CA . ARG A 1 115 ? -19.849 -0.858 -2.734 1.00 92.50 115 ARG A CA 1
ATOM 913 C C . ARG A 1 115 ? -20.445 -1.776 -1.666 1.00 92.50 115 ARG A C 1
ATOM 915 O O . ARG A 1 115 ? -21.663 -1.917 -1.594 1.00 92.50 115 ARG A O 1
ATOM 922 N N . ILE A 1 116 ? -19.609 -2.437 -0.860 1.00 88.94 116 ILE A N 1
ATOM 923 C CA . ILE A 1 116 ? -20.087 -3.304 0.230 1.00 88.94 116 ILE A CA 1
ATOM 924 C C . ILE A 1 116 ? -20.843 -2.468 1.264 1.00 88.94 116 ILE A C 1
ATOM 926 O O . ILE A 1 116 ? -21.929 -2.863 1.682 1.00 88.94 116 ILE A O 1
ATOM 930 N N . VAL A 1 117 ? -20.296 -1.314 1.653 1.00 86.12 117 VAL A N 1
ATOM 931 C CA . VAL A 1 117 ? -20.946 -0.409 2.611 1.00 86.12 117 VAL A CA 1
ATOM 932 C C . VAL A 1 117 ? -22.273 0.107 2.061 1.00 86.12 117 VAL A C 1
ATOM 934 O O . VAL A 1 117 ? -23.280 0.026 2.760 1.00 86.12 117 VAL A O 1
ATOM 937 N N . ASP A 1 118 ? -22.309 0.554 0.805 1.00 89.06 118 ASP A N 1
ATOM 938 C CA . ASP A 1 118 ? -23.542 1.017 0.160 1.00 89.06 118 ASP A CA 1
ATOM 939 C C . ASP A 1 118 ? -24.631 -0.065 0.152 1.00 89.06 118 ASP A C 1
ATOM 941 O O . ASP A 1 118 ? -25.796 0.221 0.434 1.00 89.06 118 ASP A O 1
ATOM 945 N N . ASN A 1 119 ? -24.260 -1.318 -0.119 1.00 89.62 119 ASN A N 1
ATOM 946 C CA . ASN A 1 119 ? -25.196 -2.442 -0.094 1.00 89.62 119 ASN A CA 1
ATOM 947 C C . ASN A 1 119 ? -25.703 -2.758 1.320 1.00 89.62 119 ASN A C 1
ATOM 949 O O . ASN A 1 119 ? -26.834 -3.206 1.465 1.00 89.62 119 ASN A O 1
ATOM 953 N N . LEU A 1 120 ? -24.900 -2.533 2.362 1.00 84.12 120 LEU A N 1
ATOM 954 C CA . LEU A 1 120 ? -25.323 -2.739 3.751 1.00 84.12 120 LEU A CA 1
ATOM 955 C C . LEU A 1 120 ? -26.251 -1.632 4.263 1.00 84.12 120 LEU A C 1
ATOM 957 O O . LEU A 1 120 ? -27.048 -1.890 5.151 1.00 84.12 120 LEU A O 1
ATOM 961 N N . VAL A 1 121 ? -26.141 -0.412 3.730 1.00 82.62 121 VAL A N 1
ATOM 962 C CA . VAL A 1 121 ? -26.980 0.732 4.135 1.00 82.62 121 VAL A CA 1
ATOM 963 C C . VAL A 1 121 ? -28.335 0.738 3.418 1.00 82.62 121 VAL A C 1
ATOM 965 O O . VAL A 1 121 ? -29.302 1.298 3.926 1.00 82.62 121 VAL A O 1
ATOM 968 N N . ARG A 1 122 ? -28.406 0.157 2.216 1.00 75.50 122 ARG A N 1
ATOM 969 C CA . ARG A 1 122 ? -29.620 0.136 1.381 1.00 75.50 122 ARG A CA 1
ATOM 970 C C . ARG A 1 122 ? -30.557 -1.049 1.646 1.00 75.50 122 ARG A C 1
ATOM 972 O O . ARG A 1 122 ? -31.644 -1.058 1.072 1.00 75.50 122 ARG A O 1
ATOM 979 N N . ASN A 1 123 ? -30.136 -2.023 2.451 1.00 57.03 123 ASN A N 1
ATOM 980 C CA . ASN A 1 123 ? -30.945 -3.164 2.895 1.00 57.03 123 ASN A CA 1
ATOM 981 C C . ASN A 1 123 ? -31.350 -2.988 4.359 1.00 57.03 123 ASN A C 1
ATOM 983 O O . ASN A 1 123 ? -32.421 -3.518 4.723 1.00 57.03 123 ASN A O 1
#

InterPro domains:
  IPR027363 Methylthioribose-1-phosphate isomerase, N-terminal [G3DSA:1.20.120.420] (7-88)

Foldseek 3Di:
DPPLCVLQDPVLSVLLVCLLVPPDDDLLVSLLSLLVSLLVLLPDDDPFLVSNLSNLVSSLVRQCVSCVVRVSNNVLSVQLNVQLCVVCVVPDDGNNNSSVVSNVSSVVSSVVVVVVVVVVVVD

Radius of gyration: 14.45 Å; chains: 1; bounding box: 47×24×34 Å

Sequence (123 aa):
MKRTIENLPTEVRKVIEEIAEDKTSGSSILARRGLEAYKKLTYHSFKTSEELEEAVKQINSIIPLLRPSMPLIARFSNEVFERFQKLNRLGGYAVDDLKSSLVDICSSVQGDYDRIVDNLVRN

pLDDT: mean 88.97, std 11.2, range [43.44, 98.12]

Secondary structure (DSSP, 8-state):
-GGGTTTS-HHHHHHHHHHHTT-S--HHHHHHHHHHHHHHHTTS--SSHHHHHHHHHHHHHHHHHH-TT-HHHHHHHHHHHHHHHHHHTT----HHHHHHHHHHHHHHHHHHHHHHHHHHH--

Organism: Caldiarchaeum subterraneum (NCBI:txid311458)